Protein AF-A0AAV5WIV2-F1 (afdb_monomer_lite)

InterPro domains:
  IPR001810 F-box domain [PF00646] (31-70)
  IPR001810 F-box domain [PS50181] (28-74)
  IPR036047 F-box-like domain superfamily [SSF81383] (26-67)

Foldseek 3Di:
DDDDPDDDDDDDDDDPPPPPPPDDDDVDPPLVVDDLVVNLVVLLVDDPVVLVVQLPPDVVSVVSSVPNDPPPPD

pLDDT: mean 72.16, std 22.47, range [34.56, 96.25]

Organism: NCBI:txid1538716

Radius of gyration: 17.15 Å; chains: 1; bounding box: 46×40×29 Å

Secondary structure (DSSP, 8-state):
--------------------PPSS--S--TTTTS-HHHHHHHHTTS-HHHHHHHHTT-HHHHHHHTT-------

Structure (mmCIF, N/CA/C/O backbone):
data_AF-A0AAV5WIV2-F1
#
_entry.id   AF-A0AAV5WIV2-F1
#
loop_
_atom_site.group_PDB
_atom_site.id
_atom_site.type_symbol
_atom_site.label_atom_id
_atom_site.label_alt_id
_atom_site.label_comp_id
_atom_site.label_asym_id
_atom_site.label_entity_id
_atom_site.label_seq_id
_atom_site.pdbx_PDB_ins_code
_atom_site.Cartn_x
_atom_site.Cartn_y
_atom_site.Cartn_z
_atom_site.occupancy
_atom_site.B_iso_or_equiv
_atom_site.auth_seq_id
_atom_site.auth_comp_id
_atom_site.auth_asym_id
_atom_site.auth_atom_id
_atom_site.pdbx_PDB_model_num
ATOM 1 N N . MET A 1 1 ? -22.287 -29.218 3.019 1.00 35.75 1 MET A N 1
ATOM 2 C CA . MET A 1 1 ? -22.264 -29.782 1.658 1.00 35.75 1 MET A CA 1
ATOM 3 C C . MET A 1 1 ? -22.203 -28.637 0.676 1.00 35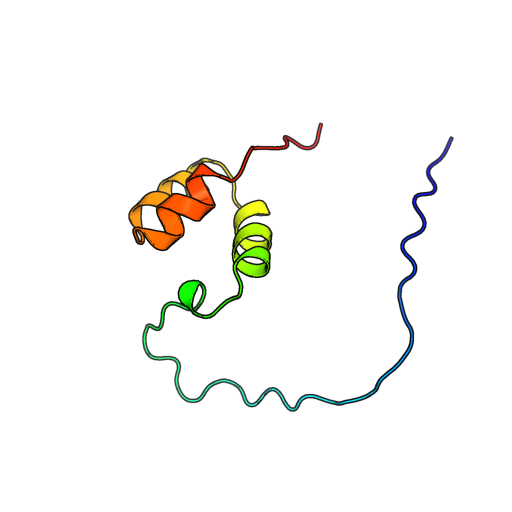.75 1 MET A C 1
ATOM 5 O O . MET A 1 1 ? -23.177 -27.909 0.593 1.00 35.75 1 MET A O 1
ATOM 9 N N . GLU A 1 2 ? -21.164 -28.390 -0.096 1.00 41.94 2 GLU A N 1
ATOM 10 C CA . GLU A 1 2 ? -19.720 -28.660 -0.091 1.00 41.94 2 GLU A CA 1
ATOM 11 C C . GLU A 1 2 ? -19.223 -27.859 -1.313 1.00 41.94 2 GLU A C 1
ATOM 13 O O . GLU A 1 2 ? -19.937 -27.747 -2.311 1.00 41.94 2 GLU A O 1
ATOM 18 N N . GLU A 1 3 ? -18.065 -27.219 -1.180 1.00 47.53 3 GLU A N 1
ATOM 19 C CA . GLU A 1 3 ? -17.430 -26.357 -2.181 1.00 47.53 3 GLU A CA 1
ATOM 20 C C . GLU A 1 3 ? -17.030 -27.099 -3.462 1.00 47.53 3 GLU A C 1
ATOM 22 O O . GLU A 1 3 ? -16.663 -28.270 -3.422 1.00 47.53 3 GLU A O 1
ATOM 27 N N . ALA A 1 4 ? -16.941 -26.355 -4.569 1.00 34.66 4 ALA A N 1
ATOM 28 C CA . ALA A 1 4 ? -15.891 -26.577 -5.561 1.00 34.66 4 ALA A CA 1
ATOM 29 C C . ALA A 1 4 ? -15.652 -25.301 -6.386 1.00 34.66 4 ALA A C 1
ATOM 31 O O . ALA A 1 4 ? -16.341 -25.046 -7.372 1.00 34.66 4 ALA A O 1
ATOM 32 N N . CYS A 1 5 ? -14.648 -24.508 -6.003 1.00 37.06 5 CYS A N 1
ATOM 33 C CA . CYS A 1 5 ? -14.020 -23.535 -6.896 1.00 37.06 5 CYS A CA 1
ATOM 34 C C . CYS A 1 5 ? -12.656 -24.111 -7.301 1.00 37.06 5 CYS A C 1
ATOM 36 O O . CYS A 1 5 ? -11.688 -24.077 -6.543 1.00 37.06 5 CYS A O 1
ATOM 38 N N . THR A 1 6 ? -12.607 -24.746 -8.470 1.00 44.84 6 THR A N 1
ATOM 39 C CA . THR A 1 6 ? -11.414 -25.406 -9.014 1.00 44.84 6 THR A CA 1
ATOM 40 C C . THR A 1 6 ? -10.368 -24.376 -9.439 1.00 44.84 6 THR A C 1
ATOM 42 O O . THR A 1 6 ? -10.437 -23.828 -10.538 1.00 44.84 6 THR A O 1
ATOM 45 N N . TYR A 1 7 ? -9.366 -24.144 -8.589 1.00 46.66 7 TYR A N 1
ATOM 46 C CA . TYR A 1 7 ? -8.107 -23.520 -8.994 1.00 46.66 7 TYR A CA 1
ATOM 47 C C . TYR A 1 7 ? -7.220 -24.572 -9.667 1.00 46.66 7 TYR A C 1
ATOM 49 O O . TYR A 1 7 ? -6.672 -25.465 -9.024 1.00 46.66 7 TYR A O 1
ATOM 57 N N . SER A 1 8 ? -7.100 -24.462 -10.990 1.00 45.00 8 SER A N 1
ATOM 58 C CA . SER A 1 8 ? -6.166 -25.242 -11.802 1.00 45.00 8 SER A CA 1
ATOM 59 C C . SER A 1 8 ? -4.736 -24.766 -11.536 1.00 45.00 8 SER A C 1
ATOM 61 O O . SER A 1 8 ? -4.229 -23.868 -12.207 1.00 45.00 8 SER A O 1
ATOM 63 N N . CYS A 1 9 ? -4.093 -25.359 -10.533 1.00 42.94 9 CYS A N 1
ATOM 64 C CA . CYS A 1 9 ? -2.664 -25.217 -10.289 1.00 42.94 9 CYS A CA 1
ATOM 65 C C . CYS A 1 9 ? -1.867 -26.219 -11.139 1.00 42.94 9 CYS A C 1
ATOM 67 O O . CYS A 1 9 ? -2.098 -27.422 -11.064 1.00 42.94 9 CYS A O 1
ATOM 69 N N . CYS A 1 10 ? -0.859 -25.672 -11.826 1.00 51.38 10 CYS A N 1
ATOM 70 C CA . CYS A 1 10 ? 0.339 -26.320 -12.375 1.00 51.38 10 CYS A CA 1
ATOM 71 C C . CYS A 1 10 ? 0.264 -26.912 -13.793 1.00 51.38 10 CYS A C 1
ATOM 73 O O . CYS A 1 10 ? -0.446 -27.876 -14.043 1.00 51.38 10 CYS A O 1
ATOM 75 N N . SER A 1 11 ? 1.087 -26.321 -14.673 1.00 43.53 11 SER A N 1
ATOM 76 C CA . SER A 1 11 ? 1.997 -26.918 -15.679 1.00 43.53 11 SER A CA 1
ATOM 77 C C . SER A 1 11 ? 2.377 -25.778 -16.642 1.00 43.53 11 SER A C 1
ATOM 79 O O . SER A 1 11 ? 1.504 -25.031 -17.056 1.00 43.53 11 SER A O 1
ATOM 81 N N . ASP A 1 12 ? 3.603 -25.492 -17.060 1.00 44.03 12 ASP A N 1
ATOM 82 C CA . ASP A 1 12 ? 4.895 -26.167 -17.047 1.00 44.03 12 ASP A CA 1
ATOM 83 C C . ASP A 1 12 ? 5.941 -25.095 -17.445 1.00 44.03 12 ASP A C 1
ATOM 85 O O . ASP A 1 12 ? 5.6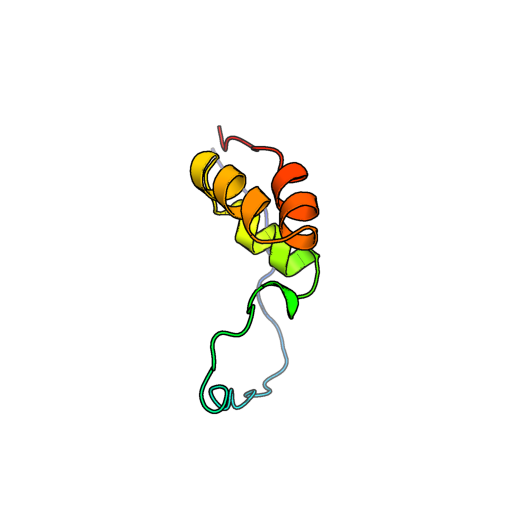13 -24.154 -18.174 1.00 44.03 12 ASP A O 1
ATOM 89 N N . GLY A 1 13 ? 7.181 -25.191 -16.962 1.00 37.59 13 GLY A N 1
ATOM 90 C CA . GLY A 1 13 ? 8.239 -24.277 -17.402 1.00 37.59 13 GLY A CA 1
ATOM 91 C C . GLY A 1 13 ? 9.344 -24.051 -16.385 1.00 37.59 13 GLY A C 1
ATOM 92 O O . GLY A 1 13 ? 9.551 -22.930 -15.918 1.00 37.59 13 GLY A O 1
ATOM 93 N N . SER A 1 14 ? 10.073 -25.117 -16.061 1.00 53.09 14 SER A N 1
ATOM 94 C CA . SER A 1 14 ? 11.339 -25.082 -15.330 1.00 53.09 14 SER A CA 1
ATOM 95 C C . SER A 1 14 ? 12.308 -24.045 -15.908 1.00 53.09 14 SER A C 1
ATOM 97 O O . SER A 1 14 ? 13.076 -24.307 -16.831 1.00 53.09 14 SER A O 1
ATOM 99 N N . ARG A 1 15 ? 12.330 -22.859 -15.305 1.00 45.34 15 ARG A N 1
ATOM 100 C CA . ARG A 1 15 ? 13.511 -22.002 -15.243 1.00 45.34 15 ARG A CA 1
ATOM 101 C C . ARG A 1 15 ? 13.744 -21.719 -13.773 1.00 45.34 15 ARG A C 1
ATOM 103 O O . ARG A 1 15 ? 13.050 -20.889 -13.192 1.00 45.34 15 ARG A O 1
ATOM 110 N N . MET A 1 16 ? 14.712 -22.418 -13.176 1.00 50.84 16 MET A N 1
ATOM 111 C CA . MET A 1 16 ? 15.334 -21.964 -11.935 1.00 50.84 16 MET A CA 1
ATOM 112 C C . MET A 1 16 ? 15.834 -20.543 -12.200 1.00 50.84 16 MET A C 1
ATOM 114 O O . MET A 1 16 ? 16.881 -20.341 -12.810 1.00 50.84 16 MET A O 1
ATOM 118 N N . ARG A 1 17 ? 15.045 -19.538 -11.810 1.00 57.00 17 ARG A N 1
ATOM 119 C CA . ARG A 1 17 ? 15.573 -18.195 -11.629 1.00 57.00 17 ARG A CA 1
ATOM 120 C C . ARG A 1 17 ? 16.479 -18.319 -10.426 1.00 57.00 17 ARG A C 1
ATOM 122 O O . ARG A 1 17 ? 15.996 -18.432 -9.304 1.00 57.00 17 ARG A O 1
ATOM 129 N N . THR A 1 18 ? 17.781 -18.362 -10.670 1.00 49.84 18 THR A N 1
ATOM 130 C CA . THR A 1 18 ? 18.769 -18.071 -9.642 1.00 49.84 18 THR A CA 1
ATOM 131 C C . THR A 1 18 ? 18.415 -16.689 -9.110 1.00 49.84 18 THR A C 1
ATOM 133 O O . THR A 1 18 ? 18.678 -15.680 -9.761 1.00 49.84 18 THR A O 1
ATOM 136 N N . VAL A 1 19 ? 17.712 -16.646 -7.980 1.00 55.66 19 VAL A N 1
ATOM 137 C CA . VAL A 1 19 ? 17.484 -15.409 -7.244 1.00 55.66 19 VAL A CA 1
ATOM 138 C C . VAL A 1 19 ? 18.814 -15.124 -6.578 1.00 55.66 19 VAL A C 1
ATOM 140 O O . VAL A 1 19 ? 19.085 -15.571 -5.466 1.00 55.66 19 VAL A O 1
ATOM 143 N N . THR A 1 20 ? 19.700 -14.449 -7.305 1.00 45.78 20 THR A N 1
ATOM 144 C CA . THR A 1 20 ? 20.805 -13.736 -6.683 1.00 45.78 20 THR A CA 1
ATOM 145 C C . THR A 1 20 ? 20.146 -12.794 -5.687 1.00 45.78 20 THR A C 1
ATOM 147 O O . THR A 1 20 ? 19.410 -11.890 -6.088 1.00 45.78 20 THR A O 1
ATOM 150 N N . GLY A 1 21 ? 20.319 -13.070 -4.391 1.00 55.19 21 GLY A N 1
ATOM 151 C CA . GLY A 1 21 ? 19.882 -12.150 -3.349 1.00 55.19 21 GLY A CA 1
ATOM 152 C C . GLY A 1 21 ? 20.416 -10.760 -3.700 1.00 55.19 21 GLY A C 1
ATOM 153 O O . GLY A 1 21 ? 21.571 -10.664 -4.134 1.00 55.19 21 GLY A O 1
ATOM 154 N N . PRO A 1 22 ? 19.586 -9.707 -3.631 1.00 51.75 22 PRO A N 1
ATOM 155 C CA . PRO A 1 22 ? 20.006 -8.387 -4.068 1.00 51.75 22 PRO A CA 1
ATOM 156 C C . PRO A 1 22 ? 21.292 -7.989 -3.322 1.00 51.75 22 PRO A C 1
ATOM 158 O O . PRO A 1 22 ? 21.386 -8.199 -2.107 1.00 51.75 22 PRO A O 1
ATOM 161 N N . PRO A 1 23 ? 22.302 -7.466 -4.037 1.00 52.16 23 PRO A N 1
ATOM 162 C CA . PRO A 1 23 ? 23.547 -7.031 -3.425 1.00 52.16 23 PRO A CA 1
ATOM 163 C C . PRO A 1 23 ? 23.206 -5.906 -2.450 1.00 52.16 23 PRO A C 1
ATOM 165 O O . PRO A 1 23 ? 22.618 -4.922 -2.874 1.00 52.16 23 PRO A O 1
ATOM 168 N N . PHE A 1 24 ? 23.513 -6.097 -1.162 1.00 50.56 24 PHE A N 1
ATOM 169 C CA . PHE A 1 24 ? 23.405 -5.107 -0.082 1.00 50.56 24 PHE A CA 1
ATOM 170 C C . PHE A 1 24 ? 22.235 -4.115 -0.257 1.00 50.56 24 PHE A C 1
ATOM 172 O O . PHE A 1 24 ? 22.402 -3.032 -0.821 1.00 50.56 24 PHE A O 1
ATOM 179 N N . ILE A 1 25 ? 21.037 -4.488 0.208 1.00 55.09 25 ILE A N 1
ATOM 180 C CA . ILE A 1 25 ? 19.864 -3.606 0.168 1.00 55.09 25 ILE A CA 1
ATOM 181 C C . ILE A 1 25 ? 20.112 -2.443 1.143 1.00 55.09 25 ILE A C 1
ATOM 183 O O . ILE A 1 25 ? 19.753 -2.516 2.312 1.00 55.09 25 ILE A O 1
ATOM 187 N N . ALA A 1 26 ? 20.745 -1.368 0.667 1.00 51.06 26 ALA A N 1
ATOM 188 C CA . ALA A 1 26 ? 20.541 -0.038 1.238 1.00 51.06 26 ALA A CA 1
ATOM 189 C C . ALA A 1 26 ? 19.030 0.214 1.329 1.00 51.06 26 ALA A C 1
ATOM 191 O O . ALA A 1 26 ? 18.333 -0.316 0.465 1.00 51.06 26 ALA A O 1
ATOM 192 N N . ASP A 1 27 ? 18.563 0.983 2.320 1.00 65.25 27 ASP A N 1
ATOM 193 C CA . ASP A 1 27 ? 17.173 1.412 2.573 1.00 65.25 27 ASP A CA 1
ATOM 194 C C . ASP A 1 27 ? 16.402 1.821 1.302 1.00 65.25 27 ASP A C 1
ATOM 196 O O . ASP A 1 27 ? 16.163 2.992 1.015 1.00 65.25 27 ASP A O 1
ATOM 200 N N . ASN A 1 28 ? 16.041 0.841 0.486 1.00 72.00 28 ASN A N 1
ATOM 201 C CA . ASN A 1 28 ? 15.406 1.020 -0.800 1.00 72.00 28 ASN A CA 1
ATOM 202 C C . ASN A 1 28 ? 13.943 0.688 -0.601 1.00 72.00 28 ASN A C 1
ATOM 204 O O . ASN A 1 28 ? 13.598 -0.356 -0.048 1.00 72.00 28 ASN A O 1
ATOM 208 N N . ASP A 1 29 ? 13.087 1.574 -1.087 1.00 81.75 29 ASP A N 1
ATOM 209 C CA . ASP A 1 29 ? 11.651 1.360 -1.131 1.00 81.75 29 AS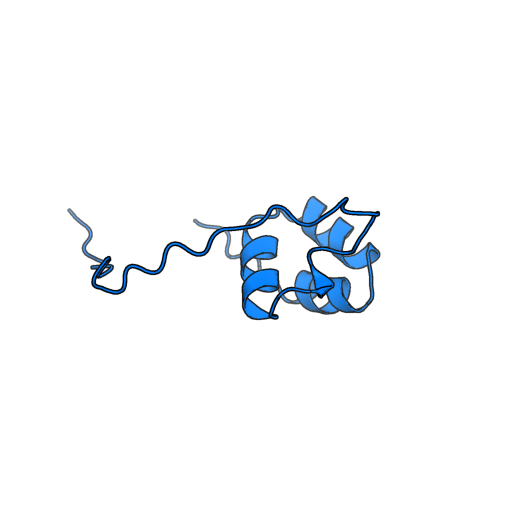P A CA 1
ATOM 210 C C . ASP A 1 29 ? 11.329 0.135 -2.011 1.00 81.75 29 ASP A C 1
ATOM 212 O O . ASP A 1 29 ? 11.213 0.219 -3.238 1.00 81.75 29 ASP A O 1
ATOM 216 N N . LEU A 1 30 ? 11.205 -1.026 -1.356 1.00 87.25 30 LEU A N 1
ATOM 217 C CA . LEU A 1 30 ? 10.930 -2.317 -1.989 1.00 87.25 30 LEU A CA 1
ATOM 218 C C . LEU A 1 30 ? 9.520 -2.391 -2.577 1.00 87.25 30 LEU A C 1
ATOM 220 O O . LEU A 1 30 ? 9.265 -3.232 -3.435 1.00 87.25 30 LEU A O 1
ATOM 224 N N . LEU A 1 31 ? 8.600 -1.531 -2.137 1.00 89.81 31 LEU A N 1
ATOM 225 C CA . LEU A 1 31 ? 7.232 -1.513 -2.643 1.00 89.81 31 LEU A CA 1
ATOM 226 C C . LEU A 1 31 ? 7.145 -0.703 -3.932 1.00 89.81 31 LEU A C 1
ATOM 228 O O . LEU A 1 31 ? 6.472 -1.116 -4.876 1.00 89.81 31 LEU A O 1
ATOM 232 N N . SER A 1 32 ? 7.866 0.412 -4.026 1.00 85.19 32 SER A N 1
ATOM 233 C CA . SER A 1 32 ? 7.850 1.257 -5.223 1.00 85.19 32 SER A CA 1
ATOM 234 C C . SER A 1 32 ? 8.447 0.589 -6.464 1.00 85.19 32 SER A C 1
ATOM 236 O O . SER A 1 32 ? 8.101 0.976 -7.583 1.00 85.19 32 SER A O 1
ATOM 238 N N . VAL A 1 33 ? 9.293 -0.431 -6.320 1.00 89.62 33 VAL A N 1
ATOM 239 C CA . VAL A 1 33 ? 9.811 -1.187 -7.477 1.00 89.62 33 VAL A CA 1
ATOM 240 C C . VAL A 1 33 ? 8.815 -2.216 -8.022 1.00 89.62 33 VAL A C 1
ATOM 242 O O . VAL A 1 33 ? 8.993 -2.711 -9.135 1.00 89.62 33 VAL A O 1
ATOM 245 N N . LEU A 1 34 ? 7.756 -2.538 -7.273 1.00 89.19 34 LEU A N 1
ATOM 246 C CA . LEU A 1 34 ? 6.778 -3.544 -7.675 1.00 89.19 34 LEU A CA 1
ATOM 247 C C . LEU A 1 34 ? 5.742 -2.986 -8.672 1.00 89.19 34 LEU A C 1
ATOM 249 O O . LEU A 1 34 ? 5.384 -1.800 -8.624 1.00 89.19 34 LEU A O 1
ATOM 253 N N . PRO A 1 35 ? 5.194 -3.845 -9.555 1.00 93.56 35 PRO A N 1
ATOM 254 C CA . PRO A 1 35 ? 3.995 -3.531 -10.325 1.00 93.56 35 PRO A CA 1
ATOM 255 C C . PRO A 1 35 ? 2.803 -3.208 -9.414 1.00 93.56 35 PRO A C 1
ATOM 257 O O . PRO A 1 35 ? 2.688 -3.742 -8.311 1.00 93.56 35 PRO A O 1
ATOM 260 N N . GLY A 1 36 ? 1.880 -2.373 -9.899 1.00 91.38 36 GLY A N 1
ATOM 261 C CA . GLY A 1 36 ? 0.728 -1.910 -9.115 1.00 91.38 36 GLY A CA 1
ATOM 262 C C . GLY A 1 36 ? -0.126 -3.038 -8.530 1.00 91.38 36 GLY A C 1
ATOM 263 O O . GLY A 1 36 ? -0.525 -2.956 -7.372 1.00 91.38 36 GLY A O 1
ATOM 264 N N . ASP A 1 37 ? -0.353 -4.119 -9.278 1.00 92.50 37 ASP A N 1
ATOM 265 C CA . ASP A 1 37 ? -1.153 -5.257 -8.803 1.00 92.50 37 ASP A CA 1
ATOM 266 C C . ASP A 1 37 ? -0.460 -6.038 -7.682 1.00 92.50 37 ASP A C 1
ATOM 268 O O . ASP A 1 37 ? -1.115 -6.492 -6.745 1.00 92.50 37 ASP A O 1
ATOM 272 N N . CYS A 1 38 ? 0.873 -6.129 -7.718 1.00 93.25 38 CYS A N 1
ATOM 273 C CA . CYS A 1 38 ? 1.652 -6.716 -6.632 1.00 93.25 38 CYS A CA 1
ATOM 274 C C . CYS A 1 38 ? 1.566 -5.857 -5.366 1.00 93.25 38 CYS A C 1
ATOM 276 O O . CYS A 1 38 ? 1.374 -6.405 -4.284 1.00 93.25 38 CYS A O 1
ATOM 278 N N . ILE A 1 39 ? 1.642 -4.526 -5.497 1.00 93.69 39 ILE A N 1
ATOM 279 C CA . ILE A 1 39 ? 1.469 -3.601 -4.364 1.00 93.69 39 ILE A CA 1
ATOM 280 C C . ILE A 1 39 ? 0.079 -3.788 -3.753 1.00 93.69 39 ILE A C 1
ATOM 282 O O . ILE A 1 39 ? -0.029 -4.015 -2.553 1.00 93.69 39 ILE A O 1
ATOM 286 N N . ARG A 1 40 ? -0.983 -3.778 -4.570 1.00 91.81 40 ARG A N 1
ATOM 287 C CA . ARG A 1 40 ? -2.362 -4.008 -4.101 1.00 91.81 40 ARG A CA 1
ATOM 288 C C . ARG A 1 40 ? -2.507 -5.342 -3.378 1.00 91.81 40 ARG A C 1
ATOM 290 O O . ARG A 1 40 ? -3.125 -5.396 -2.321 1.00 91.81 40 ARG A O 1
ATOM 297 N N . ARG A 1 41 ? -1.908 -6.412 -3.913 1.00 93.06 41 ARG A N 1
ATOM 298 C CA . ARG A 1 41 ? -1.944 -7.731 -3.275 1.00 93.06 41 ARG A CA 1
ATOM 299 C C . ARG A 1 41 ? -1.226 -7.731 -1.927 1.00 93.06 41 ARG A C 1
ATOM 301 O O . ARG A 1 41 ? -1.748 -8.315 -0.989 1.00 93.06 41 ARG A O 1
ATOM 308 N N . VAL A 1 42 ? -0.079 -7.064 -1.804 1.00 94.06 42 VAL A N 1
ATOM 309 C CA . VAL A 1 42 ? 0.617 -6.916 -0.514 1.00 94.06 42 VAL A CA 1
ATOM 310 C C . VAL A 1 42 ? -0.241 -6.131 0.479 1.00 94.06 42 VAL A C 1
ATOM 312 O O . VAL A 1 42 ? -0.456 -6.600 1.592 1.00 94.06 42 VAL A O 1
ATOM 315 N N . LEU A 1 43 ? -0.784 -4.984 0.065 1.00 94.00 43 LEU A N 1
ATOM 316 C CA . LEU A 1 43 ? -1.631 -4.151 0.921 1.00 94.00 43 LEU A CA 1
ATOM 317 C C . LEU A 1 43 ? -2.925 -4.861 1.345 1.00 94.00 43 LEU A C 1
ATOM 319 O O . LEU A 1 43 ? -3.411 -4.601 2.437 1.00 94.00 43 LEU A O 1
ATOM 323 N N . SER A 1 44 ? -3.441 -5.805 0.550 1.00 92.06 44 SER A N 1
ATOM 324 C CA . SER A 1 44 ? -4.638 -6.584 0.913 1.00 92.06 44 SER A CA 1
ATOM 325 C C . SER A 1 44 ? -4.472 -7.484 2.146 1.00 92.06 44 SER A C 1
ATOM 327 O O . SER A 1 44 ? -5.467 -7.962 2.679 1.00 92.06 44 SER A O 1
ATOM 329 N N . TYR A 1 45 ? -3.239 -7.716 2.610 1.00 93.00 45 TYR A N 1
ATOM 330 C CA . TYR A 1 45 ? -2.965 -8.459 3.846 1.00 93.00 45 TYR A CA 1
ATOM 331 C C . TYR A 1 45 ? -2.878 -7.568 5.090 1.00 93.00 45 TYR A C 1
ATOM 333 O O . TYR A 1 45 ? -2.730 -8.086 6.195 1.00 93.00 45 TYR A O 1
ATOM 341 N N . LEU A 1 46 ? -2.909 -6.246 4.920 1.00 92.81 46 LEU A N 1
ATOM 342 C CA . LEU A 1 46 ? -2.795 -5.295 6.016 1.00 92.81 46 LEU A CA 1
ATOM 343 C C . LEU A 1 46 ? -4.171 -4.978 6.594 1.00 92.81 46 LEU A C 1
ATOM 345 O O . LEU A 1 46 ? -5.160 -4.858 5.870 1.00 92.81 46 LEU A O 1
ATOM 349 N N . ASP A 1 47 ? -4.219 -4.810 7.911 1.00 93.81 47 ASP A N 1
ATOM 350 C CA . ASP A 1 47 ? -5.395 -4.265 8.574 1.00 93.81 47 ASP A CA 1
ATOM 351 C C . ASP A 1 47 ? -5.487 -2.740 8.391 1.00 93.81 47 ASP A C 1
ATOM 353 O O . ASP A 1 47 ? -4.665 -2.092 7.733 1.00 93.81 47 ASP A O 1
ATOM 357 N N . ARG A 1 48 ? -6.529 -2.151 8.981 1.00 91.94 48 ARG A N 1
ATOM 358 C CA . ARG A 1 48 ? -6.838 -0.731 8.810 1.00 91.94 48 ARG A CA 1
ATOM 359 C C . ARG A 1 48 ? -5.753 0.176 9.363 1.00 91.94 48 ARG A C 1
ATOM 361 O O . ARG A 1 48 ? -5.401 1.150 8.705 1.00 91.94 48 ARG A O 1
ATOM 368 N N . GLU A 1 49 ? -5.224 -0.146 10.533 1.00 94.81 49 GLU A N 1
ATOM 369 C CA . GLU A 1 49 ? -4.190 0.652 11.189 1.00 94.81 49 GLU A CA 1
ATOM 370 C C . GLU A 1 49 ? -2.907 0.672 10.348 1.00 94.81 49 GLU A C 1
ATOM 372 O O . GLU A 1 49 ? -2.297 1.722 10.113 1.00 94.81 49 GLU A O 1
ATOM 377 N N . HIS A 1 50 ? -2.533 -0.485 9.803 1.00 95.56 50 HIS A N 1
ATOM 378 C CA . HIS A 1 50 ? -1.363 -0.602 8.946 1.00 95.56 50 HIS A CA 1
ATOM 379 C C . HIS A 1 50 ? -1.575 0.086 7.589 1.00 95.56 50 HIS A C 1
ATOM 381 O O . HIS A 1 50 ? -0.655 0.736 7.089 1.00 95.56 50 HIS A O 1
ATOM 387 N N . LEU A 1 51 ? -2.776 0.032 7.002 1.00 94.69 51 LEU A N 1
ATOM 388 C CA . LEU A 1 51 ? -3.091 0.792 5.784 1.00 94.69 51 LEU A CA 1
ATOM 389 C C . LEU A 1 51 ? -3.072 2.308 6.016 1.00 94.69 51 LEU A C 1
ATOM 391 O O . LEU A 1 51 ? -2.562 3.045 5.170 1.00 94.69 51 LEU A O 1
ATOM 395 N N . GLU A 1 52 ? -3.579 2.788 7.151 1.00 95.12 52 GLU A N 1
ATOM 396 C CA . GLU A 1 52 ? -3.491 4.201 7.542 1.00 95.12 52 GLU A CA 1
ATOM 397 C C . GLU A 1 52 ? -2.026 4.633 7.717 1.00 95.12 52 GLU A C 1
ATOM 399 O O . GLU A 1 52 ? -1.632 5.711 7.269 1.00 95.12 52 GLU A O 1
ATOM 404 N N . THR A 1 53 ? -1.174 3.760 8.257 1.00 96.25 53 THR A N 1
ATOM 405 C CA . THR A 1 53 ? 0.276 4.002 8.322 1.00 96.25 53 THR A CA 1
ATOM 406 C C . THR A 1 53 ? 0.895 4.096 6.924 1.00 96.25 53 THR A C 1
ATOM 408 O O . THR A 1 53 ? 1.655 5.027 6.643 1.00 96.25 53 THR A O 1
ATOM 411 N N . MET A 1 54 ? 0.525 3.195 6.007 1.00 94.50 54 MET A N 1
ATOM 412 C CA . MET A 1 54 ? 1.019 3.192 4.624 1.00 94.50 54 MET A CA 1
ATOM 413 C C . MET A 1 54 ? 0.679 4.476 3.858 1.00 94.50 54 MET A C 1
ATOM 415 O O . MET A 1 54 ? 1.461 4.910 3.008 1.00 94.50 54 MET A O 1
ATOM 419 N N . GLN A 1 55 ? -0.438 5.132 4.181 1.00 94.62 55 GLN A N 1
ATOM 420 C CA . GLN A 1 55 ? -0.815 6.413 3.575 1.00 94.62 55 GLN A CA 1
ATOM 421 C C . GLN A 1 55 ? 0.198 7.535 3.850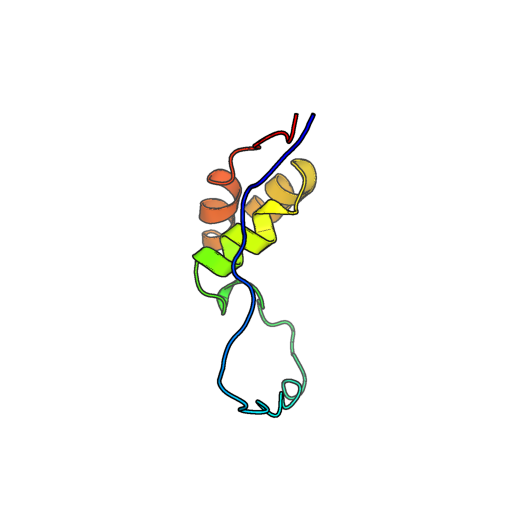 1.00 94.62 55 GLN A C 1
ATOM 423 O O . GLN A 1 55 ? 0.325 8.452 3.038 1.00 94.62 55 GLN A O 1
ATOM 428 N N . ASN A 1 56 ? 0.961 7.441 4.942 1.00 95.19 56 ASN A N 1
ATOM 429 C CA . ASN A 1 56 ? 1.942 8.451 5.345 1.00 95.19 56 ASN A CA 1
ATOM 430 C C . ASN A 1 56 ? 3.355 8.199 4.791 1.00 95.19 56 ASN A C 1
ATOM 432 O O . ASN A 1 56 ? 4.234 9.039 4.963 1.00 95.19 56 ASN A O 1
ATOM 436 N N . VAL A 1 57 ? 3.589 7.070 4.111 1.00 92.25 57 VAL A N 1
ATOM 437 C CA . VAL A 1 57 ? 4.924 6.688 3.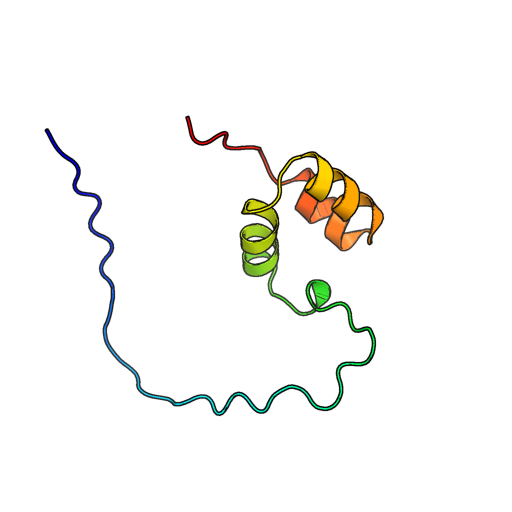613 1.00 92.25 57 VAL A CA 1
ATOM 438 C C . VAL A 1 57 ? 5.324 7.508 2.385 1.00 92.25 57 VAL A C 1
ATOM 440 O O . VAL A 1 57 ? 6.432 8.031 2.300 1.00 92.25 57 VAL A O 1
ATOM 443 N N . SER A 1 58 ? 4.433 7.617 1.399 1.00 92.75 58 SER A N 1
ATOM 444 C CA . SER A 1 58 ? 4.662 8.403 0.185 1.00 92.75 58 SER A CA 1
ATOM 445 C C . SER A 1 58 ? 3.348 8.671 -0.542 1.00 92.75 58 SER A C 1
ATOM 447 O O . SER A 1 58 ? 2.361 7.962 -0.353 1.00 92.75 58 SER A O 1
ATOM 449 N N . ARG A 1 59 ? 3.341 9.638 -1.471 1.00 93.38 59 ARG A N 1
ATOM 450 C CA . ARG A 1 59 ? 2.163 9.908 -2.318 1.00 93.38 59 ARG A CA 1
ATOM 451 C C . ARG A 1 59 ? 1.719 8.674 -3.112 1.00 93.38 59 ARG A C 1
ATOM 453 O O . ARG A 1 59 ? 0.533 8.493 -3.364 1.00 93.38 59 ARG A O 1
ATOM 460 N N . ARG A 1 60 ? 2.664 7.820 -3.518 1.00 93.19 60 ARG A N 1
ATOM 461 C CA . ARG A 1 60 ? 2.339 6.590 -4.244 1.00 93.19 60 ARG A CA 1
ATOM 462 C C . ARG A 1 60 ? 1.630 5.593 -3.332 1.00 93.19 60 ARG A C 1
ATOM 464 O O . ARG A 1 60 ? 0.621 5.035 -3.748 1.00 93.19 60 ARG A O 1
ATOM 471 N N . MET A 1 61 ? 2.129 5.398 -2.112 1.00 94.44 61 MET A N 1
ATOM 472 C CA . MET A 1 61 ? 1.508 4.491 -1.143 1.00 94.44 61 MET A CA 1
ATOM 473 C C . MET A 1 61 ? 0.145 4.995 -0.675 1.00 94.44 61 MET A C 1
ATOM 475 O O . MET A 1 61 ? -0.771 4.189 -0.588 1.00 94.44 61 MET A O 1
ATOM 479 N N . TYR A 1 62 ? -0.028 6.310 -0.506 1.00 94.44 62 TYR A N 1
ATOM 480 C CA . TYR A 1 62 ? -1.333 6.933 -0.272 1.00 94.44 62 TYR A CA 1
ATOM 481 C C . TYR A 1 62 ? -2.373 6.477 -1.300 1.00 94.44 62 TYR A C 1
ATOM 483 O O . TYR A 1 62 ? -3.391 5.901 -0.936 1.00 94.44 62 TYR A O 1
ATOM 491 N N . ASN A 1 63 ? -2.077 6.627 -2.595 1.00 94.19 63 ASN A N 1
ATOM 492 C CA . ASN A 1 63 ? -3.021 6.259 -3.653 1.00 94.19 63 ASN A CA 1
ATOM 493 C C . ASN A 1 63 ? -3.424 4.775 -3.605 1.00 94.19 63 ASN A C 1
ATOM 495 O O . ASN A 1 63 ? -4.585 4.446 -3.844 1.00 94.19 63 ASN A O 1
ATOM 499 N N . PHE A 1 64 ? -2.477 3.876 -3.315 1.00 93.81 64 PHE A N 1
ATOM 500 C CA . PHE A 1 64 ? -2.774 2.446 -3.225 1.00 93.81 64 PHE A CA 1
ATOM 501 C C . PHE A 1 64 ? -3.527 2.090 -1.939 1.00 93.81 64 PHE A C 1
ATOM 503 O O . PHE A 1 64 ? -4.531 1.390 -2.016 1.00 93.81 64 PHE A O 1
ATOM 510 N N . ALA A 1 65 ? -3.091 2.598 -0.787 1.00 93.19 65 ALA A N 1
ATOM 511 C CA . ALA A 1 65 ? -3.687 2.295 0.511 1.00 93.19 65 ALA A CA 1
ATOM 512 C C . ALA A 1 65 ? -5.099 2.880 0.663 1.00 93.19 65 ALA A C 1
ATOM 514 O O . ALA A 1 65 ? -5.965 2.220 1.227 1.00 93.19 65 ALA A O 1
ATOM 515 N N . SER A 1 66 ? -5.373 4.064 0.104 1.00 89.38 66 SER A N 1
ATOM 516 C CA . SER A 1 66 ? -6.723 4.648 0.083 1.00 89.38 66 SER A CA 1
ATOM 517 C C . SER A 1 66 ? -7.694 3.914 -0.848 1.00 89.38 66 SER A C 1
ATOM 519 O O . SER A 1 66 ? -8.898 4.105 -0.728 1.00 89.38 66 SER A O 1
ATOM 521 N N . SER A 1 67 ? -7.183 3.096 -1.775 1.00 84.88 67 SER A N 1
ATOM 522 C CA . SER A 1 67 ? -7.997 2.316 -2.720 1.00 84.88 67 SER A CA 1
ATOM 523 C C . SER A 1 67 ? -8.240 0.873 -2.262 1.00 84.88 67 SER A C 1
ATOM 525 O O . SER A 1 67 ? -8.946 0.132 -2.942 1.00 84.88 67 SER A O 1
ATOM 527 N N . CYS A 1 68 ? -7.629 0.441 -1.155 1.00 80.44 68 CYS A N 1
ATOM 528 C CA . CYS A 1 68 ? -7.886 -0.872 -0.578 1.00 80.44 68 CYS A CA 1
ATOM 529 C C . CYS A 1 68 ? -9.208 -0.824 0.195 1.00 80.44 68 CYS A C 1
ATOM 531 O O . CYS A 1 68 ? -9.262 -0.346 1.326 1.00 80.44 68 CYS A O 1
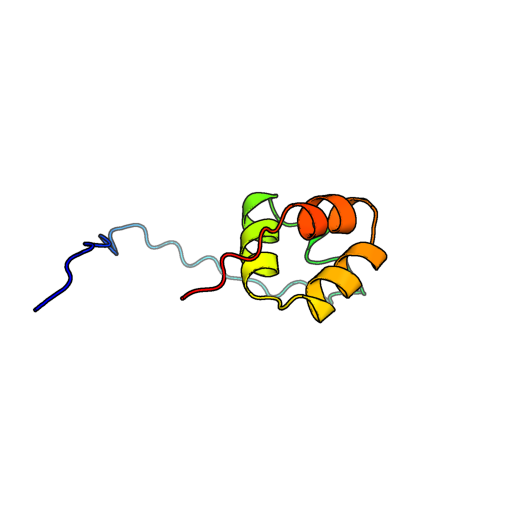ATOM 533 N N . GLU A 1 69 ? -10.281 -1.308 -0.428 1.00 65.25 69 GLU A N 1
ATOM 534 C CA . GLU A 1 69 ? -11.533 -1.562 0.278 1.00 65.25 69 GLU A CA 1
ATOM 535 C C . GLU A 1 69 ? -11.352 -2.777 1.193 1.00 65.25 69 GLU A C 1
ATOM 537 O O . GLU A 1 69 ? -10.827 -3.815 0.784 1.00 65.25 69 GLU A O 1
ATOM 542 N N . PHE A 1 70 ? -11.776 -2.644 2.451 1.00 58.47 70 PHE A N 1
ATOM 543 C CA . PHE A 1 70 ? -11.870 -3.773 3.366 1.00 58.47 70 PHE A CA 1
ATOM 544 C C . PHE A 1 70 ? -12.985 -4.696 2.886 1.00 58.47 70 PHE A C 1
ATOM 546 O O . PHE A 1 70 ? -14.129 -4.579 3.328 1.00 58.47 70 PHE A O 1
ATOM 553 N N . GLU A 1 71 ? -12.657 -5.664 2.036 1.00 49.69 71 GLU A N 1
ATOM 554 C CA . GLU A 1 71 ? -13.427 -6.899 2.026 1.00 49.69 71 GLU A CA 1
ATOM 555 C C . GLU A 1 71 ? -13.149 -7.593 3.359 1.00 49.69 71 GLU A C 1
ATOM 557 O O . GLU A 1 71 ? -12.210 -8.370 3.515 1.00 49.69 71 GLU A O 1
ATOM 562 N N . SER A 1 72 ? -13.948 -7.237 4.368 1.00 41.16 72 SER A N 1
ATOM 563 C CA . SER A 1 72 ? -14.072 -8.046 5.571 1.00 41.16 72 SER A CA 1
ATOM 564 C C . SER A 1 72 ? -14.509 -9.427 5.105 1.00 41.16 72 SER A C 1
ATOM 566 O O . SER A 1 72 ? -15.669 -9.614 4.737 1.00 41.16 72 SER A O 1
ATOM 568 N N . ALA A 1 73 ? -13.562 -10.365 5.059 1.00 46.62 73 ALA A N 1
ATOM 569 C CA . ALA A 1 73 ? -13.863 -11.776 4.909 1.00 46.62 73 ALA A CA 1
ATOM 570 C C . ALA A 1 73 ? -14.845 -12.129 6.033 1.00 46.62 73 ALA A C 1
ATOM 572 O O . ALA A 1 73 ? -14.512 -12.037 7.216 1.00 46.62 73 ALA A O 1
ATOM 573 N N . LYS A 1 74 ? -16.091 -12.366 5.631 1.00 34.56 74 LYS A N 1
ATOM 574 C CA . LYS A 1 74 ? -17.237 -12.593 6.503 1.00 34.56 74 LYS A CA 1
ATOM 575 C C . LYS A 1 74 ? -17.293 -14.046 6.947 1.00 34.56 74 LYS A C 1
ATOM 577 O O . LYS A 1 74 ? -16.960 -14.914 6.111 1.00 34.56 74 LYS A O 1
#

Sequence (74 aa):
MEEACTYSCCSDGSRMRTVTGPPFIADNDLLSVLPGDCIRRVLSYLDREHLETMQNVSRRMYNFASSCEFESAK